Protein AF-A0A392RCN2-F1 (afdb_monomer_lite)

Structure (mmCIF, N/CA/C/O backbone):
data_AF-A0A392RCN2-F1
#
_entry.id   AF-A0A392RCN2-F1
#
loop_
_atom_site.group_PDB
_atom_site.id
_atom_site.type_symbol
_atom_site.label_atom_id
_atom_site.label_alt_id
_atom_site.label_comp_id
_atom_site.label_asym_id
_atom_site.label_entity_id
_atom_site.label_seq_id
_atom_site.pdbx_PDB_ins_code
_atom_site.Cartn_x
_atom_site.Cartn_y
_atom_site.Cartn_z
_atom_site.occupancy
_atom_site.B_iso_or_equiv
_atom_site.auth_seq_id
_atom_site.auth_comp_id
_atom_site.auth_asym_id
_atom_site.auth_atom_id
_atom_site.pdbx_PDB_model_num
ATOM 1 N N . SER A 1 1 ? 8.455 15.491 -34.255 1.00 52.12 1 SER A N 1
ATOM 2 C CA . SER A 1 1 ? 7.730 14.211 -34.181 1.00 52.12 1 SER A CA 1
ATOM 3 C C . SER A 1 1 ? 8.696 13.137 -33.764 1.00 52.12 1 SER A C 1
ATOM 5 O O . SER A 1 1 ? 9.724 13.053 -34.416 1.00 52.12 1 SER A O 1
ATOM 7 N N . LEU A 1 2 ? 8.386 12.432 -32.672 1.00 43.78 2 LEU A N 1
ATOM 8 C CA . LEU A 1 2 ? 8.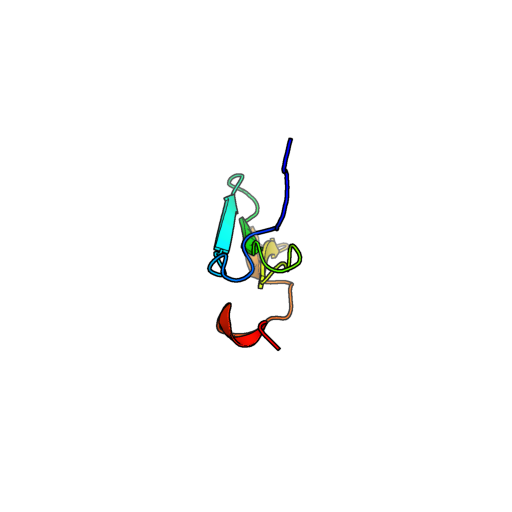833 11.087 -32.263 1.00 43.78 2 LEU A CA 1
ATOM 9 C C . LEU A 1 2 ? 8.618 10.970 -30.743 1.00 43.78 2 LEU A C 1
ATOM 11 O O . LEU A 1 2 ? 9.538 10.862 -29.944 1.00 43.78 2 LEU A O 1
ATOM 15 N N . SER A 1 3 ? 7.346 11.030 -30.355 1.00 54.03 3 SER A N 1
ATOM 16 C CA . SER A 1 3 ? 6.813 10.256 -29.238 1.00 54.03 3 SER A CA 1
ATOM 17 C C . SER A 1 3 ? 7.033 8.772 -29.563 1.00 54.03 3 SER A C 1
ATOM 19 O O . SER A 1 3 ? 6.206 8.160 -30.232 1.00 54.03 3 SER A O 1
ATOM 21 N N . SER A 1 4 ? 8.210 8.237 -29.253 1.00 56.16 4 SER A N 1
ATOM 22 C CA . SER A 1 4 ? 8.638 6.887 -29.646 1.00 56.16 4 SER A CA 1
ATOM 23 C C . SER A 1 4 ? 9.928 6.600 -28.881 1.00 56.16 4 SER A C 1
ATOM 25 O O . SER A 1 4 ? 10.940 7.207 -29.195 1.00 56.16 4 SER A O 1
ATOM 27 N N . MET A 1 5 ? 10.023 5.791 -27.838 1.00 44.00 5 MET A N 1
ATOM 28 C CA . MET A 1 5 ? 9.196 4.739 -27.260 1.00 44.00 5 MET A CA 1
ATOM 29 C C . MET A 1 5 ? 9.013 5.064 -25.772 1.00 44.00 5 MET A C 1
ATOM 31 O O . MET A 1 5 ? 9.891 5.691 -25.182 1.00 44.00 5 MET A O 1
ATOM 35 N N . ALA A 1 6 ? 7.924 4.604 -25.153 1.00 50.06 6 ALA A N 1
ATOM 36 C CA . ALA A 1 6 ? 7.876 4.468 -23.700 1.00 50.06 6 ALA A CA 1
ATOM 37 C C . ALA A 1 6 ? 9.167 3.781 -23.237 1.00 50.06 6 ALA A C 1
ATOM 39 O O . ALA A 1 6 ? 9.493 2.700 -23.738 1.00 50.06 6 ALA A O 1
ATOM 40 N N . ASP A 1 7 ? 9.907 4.484 -22.383 1.00 55.78 7 ASP A N 1
ATOM 41 C CA . ASP A 1 7 ? 11.170 4.080 -21.787 1.00 55.78 7 ASP A CA 1
ATOM 42 C C . ASP A 1 7 ? 11.051 2.631 -21.305 1.00 55.78 7 ASP A C 1
ATOM 44 O O . ASP A 1 7 ? 10.433 2.349 -20.281 1.00 55.78 7 ASP A O 1
ATOM 48 N N . GLN A 1 8 ? 11.578 1.686 -22.092 1.00 54.72 8 GLN A N 1
ATOM 49 C CA . GLN A 1 8 ? 11.498 0.245 -21.811 1.00 54.72 8 GLN A CA 1
ATOM 50 C C . GLN A 1 8 ? 12.274 -0.131 -20.538 1.00 54.72 8 GLN A C 1
ATOM 52 O O . GLN A 1 8 ? 12.319 -1.298 -20.167 1.00 54.72 8 GLN A O 1
ATOM 57 N N . ASN A 1 9 ? 12.898 0.853 -19.887 1.00 63.00 9 ASN A N 1
ATOM 58 C CA . ASN A 1 9 ? 13.662 0.706 -18.667 1.00 63.00 9 ASN A CA 1
ATOM 59 C C . ASN A 1 9 ? 13.217 1.692 -17.575 1.00 63.00 9 ASN A C 1
ATOM 61 O O . ASN A 1 9 ? 14.004 1.999 -16.675 1.00 63.00 9 ASN A O 1
ATOM 65 N N . GLN A 1 10 ? 11.979 2.205 -17.641 1.00 74.38 10 GLN A N 1
ATOM 66 C CA . GLN A 1 10 ? 11.461 3.040 -16.564 1.00 74.38 10 GLN A CA 1
ATOM 67 C C . GLN A 1 10 ? 11.459 2.215 -15.273 1.00 74.38 10 GLN A C 1
ATOM 69 O O . GLN A 1 10 ? 10.772 1.197 -15.165 1.00 74.38 10 GLN A O 1
ATOM 74 N N . LYS A 1 11 ? 12.275 2.642 -14.304 1.00 86.25 11 LYS A N 1
ATOM 75 C CA . LYS A 1 11 ? 12.403 1.961 -13.017 1.00 86.25 11 LYS A CA 1
ATOM 76 C C . LYS A 1 11 ? 11.022 1.854 -12.372 1.00 86.25 11 LYS A C 1
ATOM 78 O O . LYS A 1 11 ? 10.261 2.824 -12.361 1.00 86.25 11 LYS A O 1
ATOM 83 N N . ALA A 1 12 ? 10.720 0.678 -11.832 1.00 90.31 12 ALA A N 1
ATOM 84 C CA . ALA A 1 12 ? 9.504 0.500 -11.0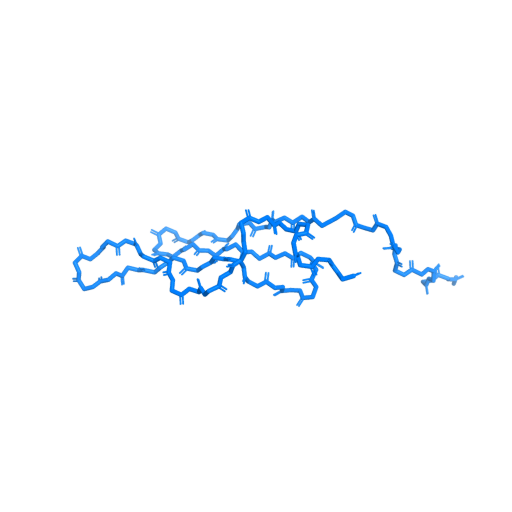66 1.00 90.31 12 ALA A CA 1
ATOM 85 C C . ALA A 1 12 ? 9.594 1.320 -9.769 1.00 90.31 12 ALA A C 1
ATOM 87 O O . ALA A 1 12 ? 10.557 1.213 -9.007 1.00 90.31 12 ALA A O 1
ATOM 88 N N . GLU A 1 13 ? 8.600 2.169 -9.554 1.00 92.19 13 GLU A N 1
ATOM 89 C CA . GLU A 1 13 ? 8.514 3.105 -8.438 1.00 92.19 13 GLU A CA 1
ATOM 90 C C . GLU A 1 13 ? 7.169 2.939 -7.739 1.00 92.19 13 GLU A C 1
ATOM 92 O O . GLU A 1 13 ? 6.175 2.587 -8.374 1.00 92.19 13 GLU A O 1
ATOM 97 N N . ILE A 1 14 ? 7.149 3.206 -6.432 1.00 94.88 14 ILE A N 1
ATOM 98 C CA . ILE A 1 14 ? 5.936 3.243 -5.613 1.00 94.88 14 ILE A CA 1
ATOM 99 C C . ILE A 1 14 ? 5.603 4.704 -5.320 1.00 94.88 14 ILE A C 1
ATOM 101 O O . ILE A 1 14 ? 6.458 5.477 -4.891 1.00 94.88 14 ILE A O 1
ATOM 105 N N . PHE A 1 15 ? 4.339 5.052 -5.511 1.00 96.69 15 PHE A N 1
ATOM 106 C CA . PHE A 1 15 ? 3.756 6.347 -5.205 1.00 96.69 15 PHE A CA 1
ATOM 107 C C . PHE A 1 15 ? 2.783 6.176 -4.041 1.00 96.69 15 PHE A C 1
ATOM 109 O O . PHE A 1 15 ? 1.916 5.300 -4.075 1.00 96.69 15 PHE A O 1
ATOM 116 N N . GLU A 1 16 ? 2.921 7.020 -3.022 1.00 97.69 16 GLU A N 1
ATOM 117 C CA . GLU A 1 16 ? 2.005 7.061 -1.884 1.00 97.69 16 GLU A CA 1
ATOM 118 C C . GLU A 1 16 ? 0.941 8.141 -2.093 1.00 97.69 16 GLU A C 1
ATOM 120 O O . GLU A 1 16 ? 1.253 9.306 -2.350 1.00 97.69 16 GLU A O 1
ATOM 125 N N . LEU A 1 17 ? -0.325 7.758 -1.932 1.00 98.19 17 LEU A N 1
ATOM 126 C CA . LEU A 1 17 ? -1.446 8.679 -1.785 1.00 98.19 17 LEU A CA 1
ATOM 127 C C . LEU A 1 17 ? -1.995 8.555 -0.369 1.00 98.19 17 LEU A C 1
ATOM 129 O O . LEU A 1 17 ? -2.373 7.470 0.067 1.00 98.19 17 LEU A O 1
ATOM 133 N N . ASN A 1 18 ? -2.081 9.677 0.336 1.00 97.44 18 ASN A N 1
ATOM 134 C CA . ASN A 1 18 ? -2.559 9.722 1.709 1.00 97.44 18 ASN A CA 1
ATOM 135 C C . ASN A 1 18 ? -3.455 10.951 1.901 1.00 97.44 18 ASN A C 1
ATOM 137 O O . ASN A 1 18 ? -3.066 12.064 1.548 1.00 97.44 18 ASN A O 1
ATOM 141 N N . ASN A 1 19 ? -4.661 10.752 2.438 1.00 96.62 19 ASN A N 1
ATOM 142 C CA . ASN A 1 19 ? -5.607 11.838 2.728 1.00 96.62 19 ASN A CA 1
ATOM 143 C C . ASN A 1 19 ? -5.903 12.005 4.231 1.00 96.62 19 ASN A C 1
ATOM 145 O O . ASN A 1 19 ? -6.876 12.657 4.606 1.00 96.62 19 ASN A O 1
ATOM 149 N N . GLY A 1 20 ? -5.096 11.380 5.089 1.00 95.38 20 GLY A N 1
ATOM 150 C CA . GLY A 1 20 ? -5.246 11.367 6.542 1.00 95.38 20 GLY A CA 1
ATOM 151 C C . GLY A 1 20 ? -6.223 10.319 7.081 1.00 95.38 20 GLY A C 1
ATOM 152 O O . GLY A 1 20 ? -6.190 10.039 8.273 1.00 95.38 20 GLY A O 1
ATOM 153 N N . THR A 1 21 ? -7.075 9.725 6.239 1.00 95.88 21 THR A N 1
ATOM 154 C CA . THR A 1 21 ? -8.009 8.651 6.637 1.00 95.88 21 THR A CA 1
ATOM 155 C C . THR A 1 21 ? -7.700 7.329 5.947 1.00 95.88 21 THR A C 1
ATOM 157 O O . THR A 1 21 ? -7.925 6.278 6.530 1.00 95.88 21 THR A O 1
ATOM 160 N N . VAL A 1 22 ? -7.183 7.366 4.721 1.00 97.12 22 VAL A N 1
ATOM 161 C CA . VAL A 1 22 ? -6.743 6.186 3.971 1.00 97.12 22 VAL A CA 1
ATOM 162 C C . VAL A 1 22 ? -5.357 6.421 3.381 1.00 97.12 22 VAL A C 1
ATOM 164 O O . VAL A 1 22 ? -4.975 7.566 3.115 1.00 97.12 22 VAL A O 1
ATOM 167 N N . GLN A 1 23 ? -4.633 5.329 3.145 1.00 98.25 23 GLN A N 1
ATOM 168 C CA . GLN A 1 23 ? -3.327 5.325 2.490 1.00 98.25 23 GLN A CA 1
ATOM 169 C C . GLN A 1 23 ? -3.324 4.286 1.366 1.00 98.25 23 GLN A C 1
ATOM 171 O O . GLN A 1 23 ? -3.751 3.153 1.568 1.00 98.25 23 GLN A O 1
ATOM 176 N N . LEU A 1 24 ? -2.836 4.670 0.190 1.00 98.00 24 LEU A N 1
ATOM 177 C CA . LEU A 1 24 ? -2.700 3.809 -0.980 1.00 98.00 24 LEU A CA 1
ATOM 178 C C . LEU A 1 24 ? -1.253 3.843 -1.470 1.00 98.00 24 LEU A C 1
ATOM 180 O O . LEU A 1 24 ? -0.699 4.926 -1.658 1.00 98.00 24 LEU A O 1
ATOM 184 N N . LEU A 1 25 ? -0.683 2.671 -1.735 1.00 97.31 25 LEU A N 1
ATOM 185 C CA . LEU A 1 25 ? 0.582 2.525 -2.448 1.00 97.31 25 LEU A CA 1
ATOM 186 C C . LEU A 1 25 ? 0.301 1.964 -3.843 1.00 97.31 25 LEU A C 1
ATOM 188 O O . LEU A 1 25 ? -0.318 0.908 -3.987 1.00 97.31 25 LEU A O 1
ATOM 192 N N . VAL A 1 26 ? 0.736 2.686 -4.874 1.00 97.12 26 VAL A N 1
ATOM 193 C CA . VAL A 1 26 ? 0.518 2.326 -6.281 1.00 97.12 26 VAL A CA 1
ATOM 194 C C . VAL A 1 26 ? 1.820 2.410 -7.057 1.00 97.12 26 VAL A C 1
ATOM 196 O O . VAL A 1 26 ? 2.641 3.286 -6.809 1.00 97.12 26 VAL A O 1
ATOM 199 N N . THR A 1 27 ? 2.017 1.501 -8.003 1.00 94.94 27 THR A N 1
ATOM 200 C CA . THR A 1 27 ? 3.232 1.451 -8.819 1.00 94.94 27 THR A CA 1
ATOM 201 C C . THR A 1 27 ? 3.008 2.051 -10.202 1.00 94.94 27 THR A C 1
ATOM 203 O O . THR A 1 27 ? 1.906 1.989 -10.744 1.00 94.94 27 THR A O 1
ATOM 206 N N . ASN A 1 28 ? 4.060 2.575 -10.833 1.00 93.19 28 ASN A N 1
ATOM 207 C CA . ASN A 1 28 ? 4.029 2.901 -12.270 1.00 93.19 28 ASN A CA 1
ATOM 208 C C . ASN A 1 28 ? 4.057 1.651 -13.177 1.00 93.19 28 ASN A C 1
ATOM 210 O O . ASN A 1 28 ? 3.983 1.782 -14.398 1.00 93.19 28 ASN A O 1
ATOM 214 N N . LEU A 1 29 ? 4.120 0.444 -12.604 1.00 91.88 29 LEU A N 1
ATOM 215 C CA . LEU A 1 29 ? 4.064 -0.825 -13.322 1.00 91.88 29 LEU A CA 1
ATOM 216 C C . LEU A 1 29 ? 2.611 -1.306 -13.429 1.00 91.88 29 LEU A C 1
ATOM 218 O O . LEU A 1 29 ? 2.052 -1.906 -12.508 1.00 91.88 29 LEU A O 1
ATOM 222 N N . GLY A 1 30 ? 1.970 -0.990 -14.555 1.00 90.69 30 GLY A N 1
ATOM 223 C CA . GLY A 1 30 ? 0.574 -1.369 -14.806 1.00 90.69 30 GLY A CA 1
ATOM 224 C C . GLY A 1 30 ? -0.432 -0.751 -13.828 1.00 90.69 30 GLY A C 1
ATOM 225 O O . GLY A 1 30 ? -1.550 -1.248 -13.723 1.00 90.69 30 GLY A O 1
ATOM 226 N N . CYS A 1 31 ? -0.046 0.314 -13.112 1.00 94.25 31 CYS A N 1
ATOM 227 C CA . CYS A 1 31 ? -0.850 0.937 -12.057 1.00 94.25 31 CYS A CA 1
ATOM 228 C C . CYS A 1 31 ? -1.239 -0.046 -10.939 1.00 94.25 31 CYS A C 1
ATOM 230 O O . CYS A 1 31 ? -2.328 0.051 -10.371 1.00 94.25 31 CYS A O 1
ATOM 232 N N . THR A 1 32 ? -0.364 -1.009 -10.633 1.00 94.62 32 THR A N 1
ATOM 233 C CA . THR A 1 32 ? -0.654 -2.047 -9.638 1.00 94.62 32 THR A CA 1
ATOM 234 C C . THR A 1 32 ? -0.694 -1.437 -8.240 1.00 94.62 32 THR A C 1
ATOM 236 O O . THR A 1 32 ? 0.275 -0.801 -7.818 1.00 94.62 32 THR A O 1
ATOM 239 N N . ILE A 1 33 ? -1.804 -1.641 -7.527 1.00 96.81 33 ILE A N 1
ATOM 240 C CA . ILE A 1 33 ? -1.948 -1.297 -6.108 1.00 96.81 33 ILE A CA 1
ATOM 241 C C . ILE A 1 33 ? -1.250 -2.380 -5.289 1.00 96.81 33 ILE A C 1
ATOM 243 O O . ILE A 1 33 ? -1.630 -3.547 -5.368 1.00 96.81 33 ILE A O 1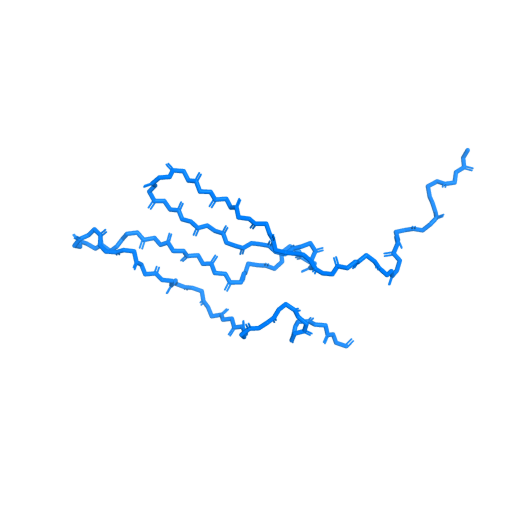
ATOM 247 N N . THR A 1 34 ? -0.242 -1.994 -4.513 1.00 96.25 34 THR A N 1
ATOM 248 C CA . THR A 1 34 ? 0.532 -2.917 -3.669 1.00 96.25 34 THR A CA 1
ATOM 249 C C . THR A 1 34 ? 0.085 -2.902 -2.213 1.00 96.25 34 THR A C 1
ATOM 251 O O . THR A 1 34 ? 0.328 -3.870 -1.505 1.00 96.25 34 THR A O 1
ATOM 254 N N . SER A 1 35 ? -0.582 -1.832 -1.773 1.00 97.12 35 SER A N 1
ATOM 255 C CA . SER A 1 35 ? -1.172 -1.722 -0.438 1.00 97.12 35 SER A CA 1
ATOM 256 C C . SER A 1 35 ? -2.338 -0.742 -0.457 1.00 97.12 35 SER A C 1
ATOM 258 O O . SER A 1 35 ? -2.263 0.299 -1.120 1.00 97.12 35 SER A O 1
ATOM 260 N N . PHE A 1 36 ? -3.404 -1.048 0.282 1.00 97.88 36 PHE A N 1
ATOM 261 C CA . PHE A 1 36 ? -4.504 -0.121 0.520 1.00 97.88 36 PHE A CA 1
ATOM 262 C C . PHE A 1 36 ? -4.972 -0.214 1.970 1.00 97.88 36 PHE A C 1
ATOM 264 O O . PHE A 1 36 ? -5.725 -1.109 2.346 1.00 97.88 36 PHE A O 1
ATOM 271 N N . SER A 1 37 ? -4.541 0.746 2.782 1.00 98.19 37 SER A N 1
ATOM 272 C CA . SER A 1 37 ? -4.874 0.823 4.199 1.00 98.19 37 SER A CA 1
ATOM 273 C C . SER A 1 37 ? -6.112 1.683 4.441 1.00 98.19 37 SER A C 1
ATOM 275 O O . SER A 1 37 ? -6.135 2.874 4.111 1.00 98.19 37 SER A O 1
ATOM 277 N N . VAL A 1 38 ? -7.131 1.083 5.059 1.00 98.06 38 VAL A N 1
ATOM 278 C CA . VAL A 1 38 ? -8.418 1.722 5.385 1.00 98.06 38 VAL A CA 1
ATOM 279 C C . VAL A 1 38 ? -8.796 1.480 6.849 1.00 98.06 38 VAL A C 1
ATOM 281 O O . VAL A 1 38 ? -8.399 0.459 7.414 1.00 98.06 38 VAL A O 1
ATOM 284 N N . PRO A 1 39 ? -9.548 2.390 7.495 1.00 97.81 39 PRO A N 1
ATOM 285 C CA . PRO A 1 39 ? -9.896 2.243 8.899 1.00 97.81 39 PRO A CA 1
ATOM 286 C C . PRO A 1 39 ? -10.970 1.170 9.077 1.00 97.81 39 PRO A C 1
ATOM 288 O O . PRO A 1 39 ? -12.007 1.176 8.409 1.00 97.81 39 PRO A O 1
ATOM 291 N N . GLY A 1 40 ? -10.730 0.262 10.017 1.00 95.69 40 GLY A N 1
ATOM 292 C CA . GLY A 1 40 ? -11.721 -0.673 10.522 1.00 95.69 40 GLY A CA 1
ATOM 293 C C . GLY A 1 40 ? -12.789 0.015 11.375 1.00 95.69 40 GLY A C 1
ATOM 294 O O . GLY A 1 40 ? -12.786 1.227 11.592 1.00 95.69 40 GLY A O 1
ATOM 295 N N . LYS A 1 41 ? -13.722 -0.779 11.911 1.00 96.06 41 LYS A N 1
ATOM 296 C CA . LYS A 1 41 ? -14.797 -0.273 12.791 1.00 96.06 41 LYS A CA 1
ATOM 297 C C . LYS A 1 41 ? -14.273 0.367 14.082 1.00 96.06 41 LYS A C 1
ATOM 299 O O . LYS A 1 41 ? -14.971 1.173 14.685 1.00 96.06 41 LYS A O 1
ATOM 304 N N . ASP A 1 42 ? -13.078 -0.018 14.506 1.00 96.00 42 ASP A N 1
ATOM 305 C CA . ASP A 1 42 ? -12.338 0.506 15.654 1.00 96.00 42 ASP A CA 1
ATOM 306 C C . ASP A 1 42 ? -11.433 1.702 15.296 1.00 96.00 42 ASP A 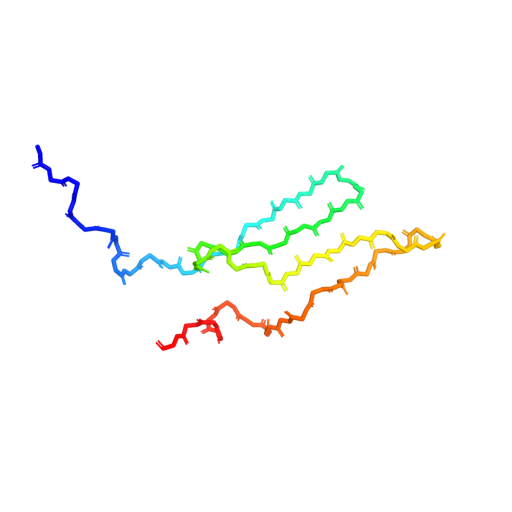C 1
ATOM 308 O O . ASP A 1 42 ? -10.766 2.249 16.171 1.00 96.00 42 ASP A O 1
ATOM 312 N N . GLY A 1 43 ? -11.415 2.124 14.027 1.00 94.31 43 GLY A N 1
ATOM 313 C CA . GLY A 1 43 ? -10.549 3.186 13.520 1.00 94.31 43 GLY A CA 1
ATOM 314 C C . GLY A 1 43 ? -9.113 2.742 13.230 1.00 94.31 43 GLY A C 1
ATOM 315 O O . GLY A 1 43 ? -8.303 3.573 12.822 1.00 94.31 43 GLY A O 1
ATOM 316 N N . VAL A 1 44 ? -8.780 1.459 13.409 1.00 96.00 44 VAL A N 1
ATOM 317 C CA . VAL A 1 44 ? -7.437 0.935 13.136 1.00 96.00 44 VAL A CA 1
ATOM 318 C C . VAL A 1 44 ? -7.273 0.718 11.634 1.00 96.00 44 VAL A C 1
ATOM 320 O O . VAL A 1 44 ? -8.089 0.045 11.006 1.00 96.00 44 VAL A O 1
ATOM 323 N N . LEU A 1 45 ? -6.218 1.286 11.045 1.00 96.69 45 LEU A N 1
ATOM 324 C CA . LEU A 1 45 ? -5.892 1.054 9.638 1.00 96.69 45 LEU A CA 1
ATOM 325 C C . LEU A 1 45 ? -5.470 -0.401 9.420 1.00 96.69 45 LEU A C 1
ATOM 327 O O . LEU A 1 45 ? -4.628 -0.923 10.148 1.00 96.69 45 LEU A O 1
ATOM 331 N N . SER A 1 46 ? -6.045 -1.045 8.408 1.00 97.00 46 SER A N 1
ATOM 332 C CA . SER A 1 46 ? -5.654 -2.381 7.955 1.00 97.00 46 SER A CA 1
ATOM 333 C C . SER A 1 46 ? -5.481 -2.384 6.445 1.00 97.00 46 SER A C 1
ATOM 335 O O . SER A 1 46 ? -6.314 -1.814 5.737 1.00 97.00 46 SER A O 1
ATOM 337 N N . ASP A 1 47 ? -4.422 -3.038 5.969 1.00 96.88 47 ASP A N 1
ATOM 338 C CA . ASP A 1 47 ? -4.242 -3.294 4.544 1.00 96.88 47 ASP A CA 1
ATOM 339 C C . ASP A 1 47 ? -5.237 -4.361 4.085 1.00 96.88 47 ASP A C 1
ATOM 341 O O . ASP A 1 47 ? -5.323 -5.444 4.671 1.00 96.88 47 ASP A O 1
ATOM 345 N N . VAL A 1 48 ? -6.020 -4.035 3.061 1.00 96.9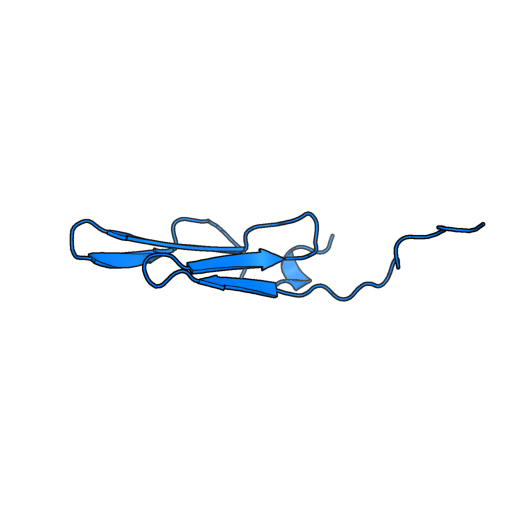4 48 VAL A N 1
ATOM 346 C CA . V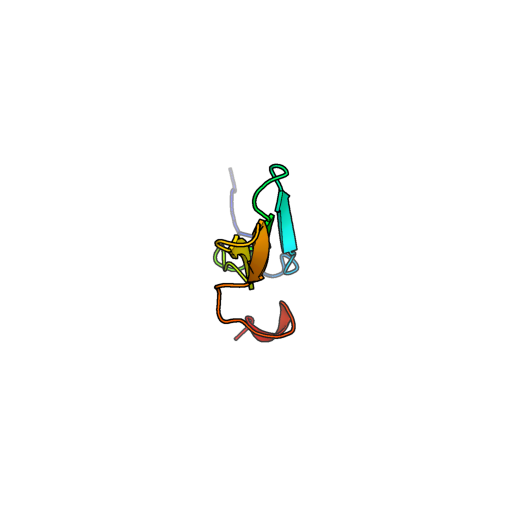AL A 1 48 ? -7.074 -4.910 2.531 1.00 96.94 48 VAL A CA 1
ATOM 347 C C . VAL A 1 48 ? -6.733 -5.510 1.171 1.00 96.94 48 VAL A C 1
ATOM 349 O O . VAL A 1 48 ? -7.567 -6.200 0.582 1.00 96.94 48 VAL A O 1
ATOM 352 N N . VAL A 1 49 ? -5.531 -5.256 0.653 1.00 96.44 49 VAL A N 1
ATOM 353 C CA . VAL A 1 49 ? -5.083 -5.759 -0.647 1.00 96.44 49 VAL A CA 1
ATOM 354 C C . VAL A 1 49 ? -4.066 -6.880 -0.453 1.00 96.44 49 VAL A C 1
ATOM 356 O O . VAL A 1 49 ? -3.203 -6.830 0.415 1.00 96.44 49 VAL A O 1
ATOM 359 N N . LEU A 1 50 ? -4.180 -7.924 -1.277 1.00 95.25 50 LEU A N 1
ATOM 360 C CA . LEU A 1 50 ? -3.142 -8.944 -1.384 1.00 95.25 50 LEU A CA 1
ATOM 361 C C . LEU A 1 50 ? -2.026 -8.423 -2.284 1.00 95.25 50 LEU A C 1
ATOM 363 O O . LEU A 1 50 ? -2.297 -7.872 -3.352 1.00 95.25 50 LEU A O 1
ATOM 367 N N . GLY A 1 51 ? -0.782 -8.659 -1.892 1.00 90.38 51 GLY A N 1
ATOM 368 C CA . GLY A 1 51 ? 0.367 -8.190 -2.645 1.00 90.38 51 GLY A CA 1
ATOM 369 C C . GLY A 1 51 ? 1.620 -9.013 -2.401 1.00 90.38 51 GLY A C 1
ATOM 370 O O . GLY A 1 51 ? 1.593 -10.038 -1.719 1.00 90.38 51 GLY A O 1
ATOM 371 N N . LEU A 1 52 ? 2.705 -8.559 -3.017 1.00 89.44 52 LEU A N 1
ATOM 372 C CA . LEU A 1 52 ? 4.050 -9.106 -2.879 1.00 89.44 52 LEU A CA 1
ATOM 373 C C . LEU A 1 52 ? 4.913 -8.132 -2.075 1.00 89.44 52 LEU A C 1
ATOM 375 O O . LEU A 1 52 ? 4.633 -6.935 -2.032 1.00 89.44 52 LEU A O 1
ATOM 379 N N . ASP A 1 53 ? 5.999 -8.639 -1.501 1.00 86.38 53 ASP A N 1
ATOM 380 C CA . ASP A 1 53 ? 6.851 -7.864 -0.592 1.00 86.38 53 ASP A CA 1
ATOM 381 C C . ASP A 1 53 ? 7.671 -6.763 -1.294 1.00 86.38 53 ASP A C 1
ATOM 383 O O . ASP A 1 53 ? 8.168 -5.848 -0.636 1.00 86.38 53 ASP A O 1
ATOM 387 N N . SER A 1 54 ? 7.844 -6.833 -2.621 1.00 87.81 54 SER A N 1
ATOM 388 C CA . SER A 1 54 ? 8.660 -5.876 -3.378 1.00 87.81 54 SER A CA 1
ATOM 389 C C . SER A 1 54 ? 8.078 -5.549 -4.753 1.00 87.81 54 SER A C 1
ATOM 391 O O . SER A 1 54 ? 7.411 -6.374 -5.379 1.00 87.81 54 SER A O 1
ATOM 393 N N . VAL A 1 55 ? 8.370 -4.346 -5.258 1.00 86.31 55 VAL A N 1
ATOM 394 C CA . VAL A 1 55 ? 7.910 -3.904 -6.584 1.00 86.31 55 VAL A CA 1
ATOM 395 C C . VAL A 1 55 ? 8.543 -4.723 -7.715 1.00 86.31 55 VAL A C 1
ATOM 397 O O . VAL A 1 55 ? 7.908 -4.978 -8.735 1.00 86.31 55 VAL A O 1
ATOM 400 N N . GLU A 1 56 ? 9.773 -5.198 -7.521 1.00 86.88 56 GLU A N 1
ATOM 401 C CA . GLU A 1 56 ? 10.483 -6.067 -8.463 1.00 86.88 56 GLU A CA 1
ATOM 402 C C . GLU A 1 56 ? 9.776 -7.412 -8.632 1.00 86.88 56 GLU A C 1
ATOM 404 O O . GLU A 1 56 ? 9.827 -7.996 -9.707 1.00 86.88 56 GLU A O 1
ATOM 409 N N . SER A 1 57 ? 9.054 -7.874 -7.608 1.00 88.38 57 SER A N 1
ATOM 410 C CA . SER A 1 57 ? 8.317 -9.142 -7.652 1.00 88.38 57 SER A CA 1
ATOM 411 C C . SER A 1 57 ? 7.133 -9.117 -8.631 1.00 88.38 57 SER A C 1
ATOM 413 O O . SER A 1 57 ? 6.596 -10.166 -8.974 1.00 88.38 57 SER A O 1
ATOM 415 N N . TYR A 1 58 ? 6.730 -7.930 -9.094 1.00 84.69 58 TYR A N 1
ATOM 416 C CA . TYR A 1 58 ? 5.695 -7.747 -10.113 1.00 84.69 58 TYR A CA 1
ATOM 417 C C . TYR A 1 58 ? 6.252 -7.692 -11.545 1.00 84.69 58 TYR A C 1
ATOM 419 O O . TYR A 1 58 ? 5.473 -7.624 -12.497 1.00 84.69 58 TYR A O 1
ATOM 427 N N . GLN A 1 59 ? 7.577 -7.703 -11.716 1.00 81.38 59 GLN A N 1
ATOM 428 C CA . GLN A 1 59 ? 8.221 -7.774 -13.028 1.00 81.38 59 GLN A CA 1
ATOM 429 C C . GLN A 1 59 ? 8.276 -9.243 -13.477 1.00 81.38 59 GLN A C 1
ATOM 431 O O . GLN A 1 59 ? 8.724 -10.105 -12.721 1.00 81.38 59 GLN A O 1
ATOM 436 N N . VAL A 1 60 ? 7.777 -9.526 -14.685 1.00 68.06 60 VAL A N 1
ATOM 437 C CA . VAL A 1 60 ? 7.758 -10.864 -15.315 1.00 68.06 60 VAL A CA 1
ATOM 438 C C . VAL A 1 60 ? 8.925 -11.081 -16.263 1.00 68.06 60 VAL A C 1
ATOM 440 O O . VAL A 1 60 ? 9.343 -10.097 -16.914 1.00 68.06 60 VAL A O 1
#

Organism: NCBI:txid97028

Sequence (60 aa):
SLSSMADQNQKAEIFELNNGTVQLLVTNLGCTITSFSVPGKDGVLSDVVLGLDSVESYQV

pLDDT: mean 87.1, std 15.7, range [43.78, 98.25]

Secondary structure (DSSP, 8-state):
-------TT----EEEEE-SS-EEEEESSTT-EEEEEEE-TTS-EEE-S---SSGGGG--

InterPro domains:
  IPR011013 Galactose mutarotase-like domain superfamily [SSF74650] (8-58)
  IPR014718 Glycoside hydrolase-type carbohydrate-binding [G3DSA:2.70.98.10] (1-60)

Radius of gyration: 15.03 Å; chains: 1; bounding box: 28×25×50 Å

Foldseek 3Di:
DDPDDDPPCDDWDWDWDDDPAKIWIFIPPVRDTAWIWHQDPVGDTDTPDDHDPDSVVPPD